Protein AF-A0A1A8CV38-F1 (afdb_monomer)

Foldseek 3Di:
DVVVVVVVVVVVVVVVVVVVVVPCVVVVVVVVVVCVVCVQQVDDQPPDDGPDDDDVPPVQQQKDKDFQVVPPPDPVPPDDCGRPPVRHRGGIDIDRDDDD

Radius of gyration: 27.17 Å; Cα contacts (8 Å, |Δi|>4): 79; chains: 1; bounding box: 36×70×64 Å

Structure (mmCIF, N/CA/C/O backbone):
data_AF-A0A1A8CV38-F1
#
_entry.id   AF-A0A1A8CV38-F1
#
loop_
_atom_site.group_PDB
_atom_site.id
_atom_site.type_symbol
_atom_site.label_atom_id
_atom_site.label_alt_id
_atom_site.label_comp_id
_atom_site.label_asym_id
_atom_site.label_entity_id
_atom_site.label_seq_id
_atom_site.pdbx_PDB_ins_code
_atom_site.Cartn_x
_atom_site.Cartn_y
_atom_site.Cartn_z
_atom_site.occupancy
_atom_site.B_iso_or_equiv
_atom_site.auth_seq_id
_atom_site.auth_comp_id
_atom_site.auth_asym_id
_atom_site.auth_atom_id
_atom_site.pdbx_PDB_model_num
ATOM 1 N N . ARG A 1 1 ? 4.628 -46.869 -48.290 1.00 61.03 1 ARG A N 1
ATOM 2 C CA . ARG A 1 1 ? 4.567 -47.148 -46.829 1.00 61.03 1 ARG A CA 1
ATOM 3 C C . ARG A 1 1 ? 5.870 -46.780 -46.112 1.00 61.03 1 ARG A C 1
ATOM 5 O O . ARG A 1 1 ? 5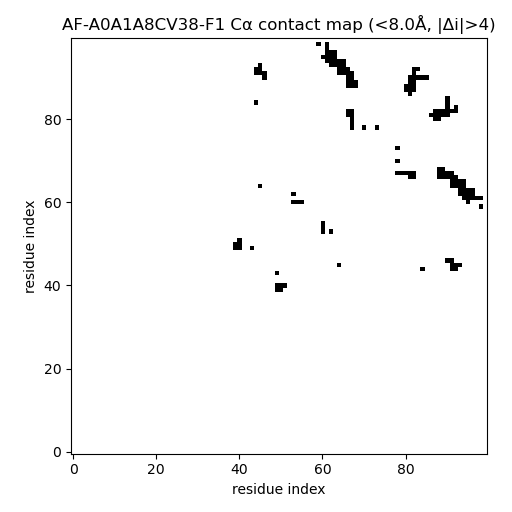.802 -46.150 -45.071 1.00 61.03 1 ARG A O 1
ATOM 12 N N . THR A 1 2 ? 7.037 -47.089 -46.685 1.00 69.62 2 THR A N 1
ATOM 13 C CA . THR A 1 2 ? 8.366 -46.817 -46.097 1.00 69.62 2 THR A CA 1
ATOM 14 C C . THR A 1 2 ? 8.702 -45.324 -45.968 1.00 69.62 2 THR A C 1
ATOM 16 O O . THR A 1 2 ? 9.179 -44.897 -44.927 1.00 69.62 2 THR A O 1
ATOM 19 N N . TYR A 1 3 ? 8.367 -44.507 -46.972 1.00 73.94 3 TYR A N 1
ATOM 20 C CA . TYR A 1 3 ? 8.636 -43.059 -46.950 1.00 73.94 3 TYR A CA 1
ATOM 21 C C . TYR A 1 3 ? 7.903 -42.304 -45.832 1.00 73.94 3 TYR A C 1
ATOM 23 O O . TYR A 1 3 ? 8.469 -41.399 -45.232 1.00 73.94 3 TYR A O 1
ATOM 31 N N . VAL A 1 4 ? 6.673 -42.714 -45.504 1.00 74.75 4 VAL A N 1
ATOM 32 C CA . VAL A 1 4 ? 5.889 -42.103 -44.416 1.00 74.75 4 VAL A CA 1
ATOM 33 C C . VAL A 1 4 ? 6.547 -42.372 -43.063 1.00 74.75 4 VAL A C 1
ATOM 35 O O . VAL A 1 4 ? 6.660 -41.463 -42.251 1.00 74.75 4 VAL A O 1
ATOM 38 N N . ALA A 1 5 ? 7.050 -43.591 -42.844 1.00 74.94 5 ALA A N 1
ATOM 39 C CA . ALA A 1 5 ? 7.762 -43.933 -41.616 1.00 74.94 5 ALA A CA 1
ATOM 40 C C . ALA A 1 5 ? 9.046 -43.102 -41.458 1.00 74.94 5 ALA A C 1
ATOM 42 O O . ALA A 1 5 ? 9.298 -42.572 -40.382 1.00 74.94 5 ALA A O 1
ATOM 43 N N . ILE A 1 6 ? 9.812 -42.924 -42.541 1.00 76.25 6 ILE A N 1
ATOM 44 C CA . ILE A 1 6 ? 11.040 -42.114 -42.533 1.00 76.25 6 ILE A CA 1
ATOM 45 C C . ILE A 1 6 ? 10.731 -40.659 -42.158 1.00 76.25 6 ILE A C 1
ATOM 47 O O . ILE A 1 6 ? 11.411 -40.095 -41.306 1.00 76.25 6 ILE A O 1
ATOM 51 N N . ILE A 1 7 ? 9.678 -40.065 -42.730 1.00 75.50 7 ILE A N 1
ATOM 52 C CA . ILE A 1 7 ? 9.279 -38.686 -42.410 1.00 75.50 7 ILE A CA 1
ATOM 53 C C . ILE A 1 7 ? 8.877 -38.562 -40.933 1.00 75.50 7 ILE A C 1
ATOM 55 O O . ILE A 1 7 ? 9.334 -37.644 -40.257 1.00 75.50 7 ILE A O 1
ATOM 59 N N . VAL A 1 8 ? 8.094 -39.505 -40.397 1.00 74.44 8 VAL A N 1
ATOM 60 C CA . VAL A 1 8 ? 7.688 -39.496 -38.978 1.00 74.44 8 VAL A CA 1
ATOM 61 C C . VAL A 1 8 ? 8.896 -39.610 -38.042 1.00 74.44 8 VAL A C 1
ATOM 63 O O . VAL A 1 8 ? 8.972 -38.876 -37.056 1.00 74.44 8 VAL A O 1
ATOM 66 N N . PHE A 1 9 ? 9.873 -40.463 -38.363 1.00 74.75 9 PHE A N 1
ATOM 67 C CA . PHE A 1 9 ? 11.112 -40.562 -37.587 1.00 74.75 9 PHE A CA 1
ATOM 68 C C . PHE A 1 9 ? 11.914 -39.256 -37.618 1.00 74.75 9 PHE A C 1
ATOM 70 O O . PHE A 1 9 ? 12.377 -38.809 -36.571 1.00 74.75 9 PHE A O 1
ATOM 77 N N . MET A 1 10 ? 12.042 -38.605 -38.776 1.00 73.56 10 MET A N 1
ATOM 78 C CA . MET A 1 10 ? 12.779 -37.339 -38.887 1.00 73.56 10 MET A CA 1
ATOM 79 C C . MET A 1 10 ? 12.111 -36.214 -38.085 1.00 73.56 10 MET A C 1
ATOM 81 O O . MET A 1 10 ? 12.800 -35.490 -37.369 1.00 73.56 10 MET A O 1
ATOM 85 N N . MET A 1 11 ? 10.778 -36.112 -38.128 1.00 71.81 11 MET A N 1
ATOM 86 C CA . MET A 1 11 ? 10.040 -35.117 -37.339 1.00 71.81 11 MET A CA 1
ATOM 87 C C . MET A 1 11 ? 10.124 -35.393 -35.832 1.00 71.81 11 MET A C 1
ATOM 89 O O . MET A 1 11 ? 10.228 -34.452 -35.053 1.00 71.81 11 MET A O 1
ATOM 93 N N . SER A 1 12 ? 10.149 -36.664 -35.418 1.00 72.62 12 SER A N 1
ATOM 94 C CA . SER A 1 12 ? 10.263 -37.050 -34.002 1.00 72.62 12 SER A CA 1
ATOM 95 C C . SER A 1 12 ? 11.637 -36.709 -33.418 1.00 72.62 12 SER A C 1
ATOM 97 O O . SER A 1 12 ? 11.719 -36.151 -32.330 1.00 72.62 12 SER A O 1
ATOM 99 N N . ASN A 1 13 ? 12.717 -36.987 -34.157 1.00 67.25 13 ASN A N 1
ATOM 100 C CA . ASN A 1 13 ? 14.079 -36.663 -33.717 1.00 67.25 13 ASN A CA 1
ATOM 101 C C . ASN A 1 13 ? 14.321 -35.147 -33.702 1.00 67.25 13 ASN A C 1
ATOM 103 O O . ASN A 1 13 ? 14.893 -34.619 -32.751 1.00 67.25 13 ASN A O 1
ATOM 107 N N . ALA A 1 14 ? 13.834 -34.428 -34.721 1.00 68.56 14 ALA A N 1
ATOM 108 C CA . ALA A 1 14 ? 13.897 -32.969 -34.738 1.00 68.56 14 ALA A CA 1
ATOM 109 C C . ALA A 1 14 ? 13.127 -32.364 -33.550 1.00 68.56 14 ALA A C 1
ATOM 111 O O . ALA A 1 14 ? 13.630 -31.455 -32.894 1.00 68.56 14 ALA A O 1
ATOM 112 N N . TRP A 1 15 ? 11.955 -32.917 -33.219 1.00 64.81 15 TRP A N 1
ATOM 113 C CA . TRP A 1 15 ? 11.159 -32.497 -32.067 1.00 64.81 15 TRP A CA 1
ATOM 114 C C . TRP A 1 15 ? 11.856 -32.766 -30.729 1.00 64.81 15 TRP A C 1
ATOM 116 O O . TRP A 1 15 ? 11.852 -31.897 -29.867 1.00 64.81 15 TRP A O 1
ATOM 126 N N . GLN A 1 16 ? 12.507 -33.920 -30.565 1.00 64.31 16 GLN A N 1
ATOM 127 C CA . GLN A 1 16 ? 13.274 -34.241 -29.354 1.00 64.31 16 GLN A CA 1
ATOM 128 C C . GLN A 1 16 ? 14.437 -33.265 -29.142 1.00 64.31 16 GLN A C 1
ATOM 130 O O . GLN A 1 16 ? 14.568 -32.697 -28.066 1.00 64.31 16 GLN A O 1
ATOM 135 N N . THR A 1 17 ? 15.215 -32.972 -30.189 1.00 61.69 17 THR A N 1
ATOM 136 C CA . THR A 1 17 ? 16.325 -32.003 -30.091 1.00 61.69 17 THR A CA 1
ATOM 137 C C . THR A 1 17 ? 15.860 -30.564 -29.859 1.00 61.69 17 THR A C 1
ATOM 139 O O . THR A 1 17 ? 16.557 -29.783 -29.214 1.00 61.69 17 THR A O 1
ATOM 142 N N . LEU A 1 18 ? 14.683 -30.198 -30.376 1.00 60.38 18 LEU A N 1
ATOM 143 C CA . LEU A 1 18 ? 14.062 -28.904 -30.110 1.00 60.38 18 LEU A CA 1
ATOM 144 C C . LEU A 1 18 ? 13.547 -28.838 -28.666 1.00 60.38 18 LEU A C 1
ATOM 146 O O . LEU A 1 18 ? 13.757 -27.830 -28.004 1.00 60.38 18 LEU A O 1
ATOM 150 N N . SER A 1 19 ? 12.937 -29.918 -28.172 1.00 59.47 19 SER A N 1
ATOM 151 C CA . SER A 1 19 ? 12.445 -30.050 -26.797 1.00 59.47 19 SER A CA 1
ATOM 152 C C . SER A 1 19 ? 13.578 -29.939 -25.777 1.00 59.47 19 SER A C 1
ATOM 154 O O . SER A 1 19 ? 13.445 -29.188 -24.820 1.00 59.47 19 SER A O 1
ATOM 156 N N . ASP A 1 20 ? 14.715 -30.599 -26.019 1.00 58.06 20 ASP A N 1
ATOM 157 C CA . ASP A 1 20 ? 15.908 -30.491 -25.162 1.00 58.06 20 ASP A CA 1
ATOM 158 C C . ASP A 1 20 ? 16.525 -29.080 -25.200 1.00 58.06 20 ASP A C 1
ATOM 160 O O . ASP A 1 20 ? 17.169 -28.637 -24.253 1.00 58.06 20 ASP A O 1
ATOM 164 N N . ARG A 1 21 ? 16.322 -28.329 -26.291 1.00 56.66 21 ARG A N 1
ATOM 165 C CA . ARG A 1 21 ? 16.771 -26.931 -26.408 1.00 56.66 21 ARG A CA 1
ATOM 166 C C . ARG A 1 21 ? 15.812 -25.939 -25.741 1.00 56.66 21 ARG A C 1
ATOM 168 O O . ARG A 1 21 ? 16.252 -24.859 -25.358 1.00 56.66 21 ARG A O 1
ATOM 175 N N . ILE A 1 22 ? 14.539 -26.311 -25.580 1.00 55.22 22 ILE A N 1
ATOM 176 C CA . ILE A 1 22 ? 13.517 -25.618 -24.770 1.00 55.22 22 ILE A CA 1
ATOM 177 C C . ILE A 1 22 ? 13.607 -26.102 -23.303 1.00 55.22 22 ILE A C 1
ATOM 179 O O . ILE A 1 22 ? 12.632 -26.105 -22.565 1.00 55.22 22 ILE A O 1
ATOM 183 N N . GLN A 1 23 ? 14.787 -26.531 -22.841 1.00 50.34 23 GLN A N 1
ATOM 184 C CA . GLN A 1 23 ? 15.057 -26.791 -21.429 1.00 50.34 23 GLN A CA 1
ATOM 185 C C . GLN A 1 23 ? 15.109 -25.453 -20.665 1.00 50.34 23 GLN A C 1
ATOM 187 O O . GLN A 1 23 ? 16.164 -24.903 -20.349 1.00 50.34 23 GLN A O 1
ATOM 192 N N . GLU A 1 24 ? 13.911 -24.935 -20.402 1.00 54.06 24 GLU A N 1
ATOM 193 C CA . GLU A 1 24 ? 13.514 -23.731 -19.664 1.00 54.06 24 GLU A CA 1
ATOM 194 C C . GLU A 1 24 ? 13.913 -23.733 -18.173 1.00 54.06 24 GLU A C 1
ATOM 196 O O . GLU A 1 24 ? 13.499 -22.867 -17.407 1.00 54.06 24 GLU A O 1
ATOM 201 N N . GLU A 1 25 ? 14.745 -24.665 -17.719 1.00 55.34 25 GLU A N 1
ATOM 202 C CA . GLU A 1 25 ? 15.026 -24.868 -16.291 1.00 55.34 25 GLU A CA 1
ATOM 203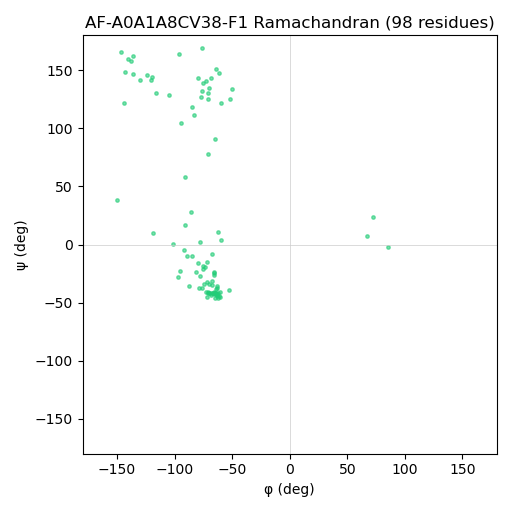 C C . GLU A 1 25 ? 15.898 -23.740 -15.692 1.00 55.34 25 GLU A C 1
ATOM 205 O O . GLU A 1 25 ? 15.742 -23.371 -14.530 1.00 55.34 25 GLU A O 1
ATOM 210 N N . ASN A 1 26 ? 16.800 -23.138 -16.481 1.00 56.66 26 ASN A N 1
ATOM 211 C CA . ASN A 1 26 ? 17.724 -22.100 -15.990 1.00 56.66 26 ASN A CA 1
ATOM 212 C C . ASN A 1 26 ? 17.123 -20.685 -16.058 1.00 56.66 26 ASN A C 1
ATOM 214 O O . ASN A 1 26 ? 17.342 -19.852 -15.182 1.00 56.66 26 ASN A O 1
ATOM 218 N N . PHE A 1 27 ? 16.328 -20.410 -17.093 1.00 58.16 27 PHE A N 1
ATOM 219 C CA . PHE A 1 27 ? 15.719 -19.092 -17.262 1.00 58.16 27 PHE A CA 1
ATOM 220 C C . PHE A 1 27 ? 14.603 -18.864 -16.243 1.00 58.16 27 PHE A C 1
ATOM 222 O O . PHE A 1 27 ? 14.532 -17.796 -15.646 1.00 58.16 27 PHE A O 1
ATOM 229 N N . THR A 1 28 ? 13.786 -19.887 -15.986 1.00 61.06 28 THR A N 1
ATOM 230 C CA . THR A 1 28 ? 12.668 -19.790 -15.045 1.00 61.06 28 THR A CA 1
ATOM 231 C C . THR A 1 28 ? 13.163 -19.615 -13.612 1.00 61.06 28 THR A C 1
ATOM 233 O O . THR A 1 28 ? 12.654 -18.757 -12.907 1.00 61.06 28 THR A O 1
ATOM 236 N N . ALA A 1 29 ? 14.211 -20.329 -13.188 1.00 61.47 29 ALA A N 1
ATOM 237 C CA . ALA A 1 29 ? 14.786 -20.168 -11.850 1.00 61.47 29 ALA A CA 1
ATOM 238 C C . ALA A 1 29 ? 15.399 -18.771 -11.624 1.00 61.47 29 ALA A C 1
ATOM 240 O O . ALA A 1 29 ? 15.184 -18.157 -10.578 1.00 61.47 29 ALA A O 1
ATOM 241 N N . LEU A 1 30 ? 16.125 -18.239 -12.614 1.00 61.31 30 LEU A N 1
ATOM 242 C CA . LEU A 1 30 ? 16.738 -16.911 -12.530 1.00 61.31 30 LEU A CA 1
ATOM 243 C C . LEU A 1 30 ? 15.669 -15.806 -12.586 1.00 61.31 30 LEU A C 1
ATOM 245 O O . LEU A 1 30 ? 15.710 -14.875 -11.783 1.00 61.31 30 LEU A O 1
ATOM 249 N N . LEU A 1 31 ? 14.655 -15.959 -13.445 1.00 63.19 31 LEU A N 1
ATOM 250 C CA . LEU A 1 31 ? 13.500 -15.063 -13.511 1.00 63.19 31 LEU A CA 1
ATOM 251 C C . LEU A 1 31 ? 12.679 -15.094 -12.215 1.00 63.19 31 LEU A C 1
ATOM 253 O O . LEU A 1 31 ? 12.297 -14.036 -11.738 1.00 63.19 31 LEU A O 1
ATOM 257 N N . LEU A 1 32 ? 12.454 -16.267 -11.615 1.00 62.72 32 LEU A N 1
ATOM 258 C CA . LEU A 1 32 ? 11.739 -16.408 -10.342 1.00 62.72 32 LEU A CA 1
ATOM 259 C C . LEU A 1 32 ? 12.510 -15.771 -9.186 1.00 62.72 32 LEU A C 1
ATOM 261 O O . LEU A 1 32 ? 11.914 -15.038 -8.412 1.00 62.72 32 LEU A O 1
ATOM 265 N N . SER A 1 33 ? 13.832 -15.958 -9.109 1.00 60.97 33 SER A N 1
ATOM 266 C CA . SER A 1 33 ? 14.651 -15.294 -8.082 1.00 60.97 33 SER A CA 1
ATOM 267 C C . SER A 1 33 ? 14.639 -13.767 -8.212 1.00 60.97 33 SER A C 1
ATOM 269 O O . SER A 1 33 ? 1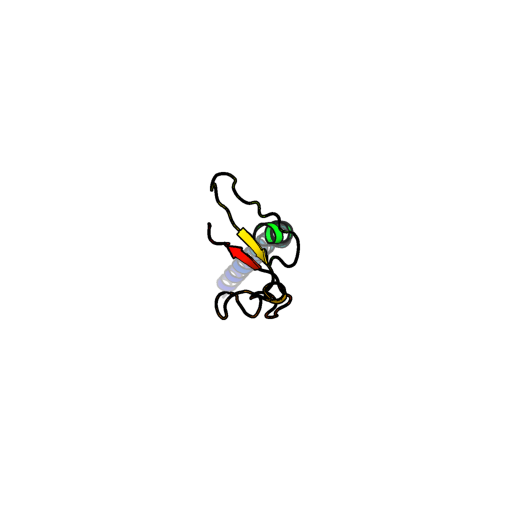4.581 -13.056 -7.212 1.00 60.97 33 SER A O 1
ATOM 271 N N . HIS A 1 34 ? 14.639 -13.255 -9.446 1.00 59.53 34 HIS A N 1
ATOM 272 C CA . HIS A 1 34 ? 14.547 -11.824 -9.705 1.00 59.53 34 HIS A CA 1
ATOM 273 C C . HIS A 1 34 ? 13.128 -11.291 -9.475 1.00 59.53 34 HIS A C 1
ATOM 275 O O . HIS A 1 34 ? 12.964 -10.169 -9.011 1.00 59.53 34 HIS A O 1
ATOM 281 N N . LEU A 1 35 ? 12.095 -12.087 -9.759 1.00 59.31 35 LEU A N 1
ATOM 282 C CA . LEU A 1 35 ? 10.699 -11.758 -9.477 1.00 59.31 35 LEU A CA 1
ATOM 283 C C . LEU A 1 35 ? 10.390 -11.780 -7.981 1.00 59.31 35 LEU A C 1
ATOM 285 O O . LEU A 1 35 ? 9.607 -10.954 -7.546 1.00 59.31 35 LEU A O 1
ATOM 289 N N . GLU A 1 36 ? 11.005 -12.657 -7.190 1.00 59.75 36 GLU A N 1
ATOM 290 C CA . GLU A 1 36 ? 10.833 -12.687 -5.732 1.00 59.75 36 GLU A CA 1
ATOM 291 C C . GLU A 1 36 ? 11.396 -11.405 -5.096 1.00 59.75 36 GLU A C 1
ATOM 293 O O . GLU A 1 36 ? 10.708 -10.739 -4.326 1.00 59.75 36 GLU A O 1
ATOM 298 N N . ASP A 1 37 ? 12.601 -10.992 -5.502 1.00 61.06 37 ASP A N 1
ATOM 299 C CA . ASP A 1 37 ? 13.254 -9.765 -5.022 1.00 61.06 37 ASP A CA 1
ATOM 300 C C . ASP A 1 37 ? 12.550 -8.498 -5.544 1.00 61.06 37 ASP A C 1
ATOM 302 O O . ASP A 1 37 ? 12.273 -7.556 -4.803 1.00 61.06 37 ASP A O 1
ATOM 306 N N . THR A 1 38 ? 12.143 -8.493 -6.818 1.00 59.09 38 THR A N 1
ATOM 307 C CA . THR A 1 38 ? 11.366 -7.377 -7.381 1.00 59.09 38 THR A CA 1
ATOM 308 C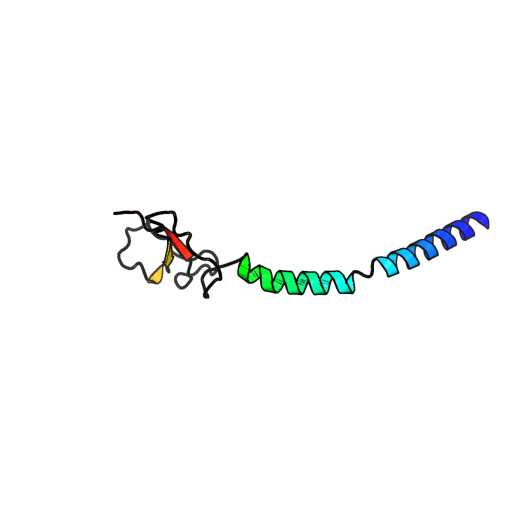 C . THR A 1 38 ? 9.909 -7.367 -6.927 1.00 59.09 38 THR A C 1
ATOM 310 O O . THR A 1 38 ? 9.285 -6.311 -6.982 1.00 59.09 38 THR A O 1
ATOM 313 N N . SER A 1 39 ? 9.356 -8.473 -6.419 1.00 61.06 39 SER A N 1
ATOM 314 C CA . SER A 1 39 ? 7.981 -8.500 -5.908 1.00 61.06 39 SER A CA 1
ATOM 315 C C . SER A 1 39 ? 7.821 -7.584 -4.703 1.00 61.06 39 SER A C 1
ATOM 317 O O . SER A 1 39 ? 6.832 -6.870 -4.642 1.00 61.06 39 SER A O 1
ATOM 319 N N . GLN A 1 40 ? 8.814 -7.511 -3.812 1.00 58.66 40 GLN A N 1
ATOM 320 C CA . GLN A 1 40 ? 8.799 -6.592 -2.665 1.00 58.66 40 GLN A CA 1
ATOM 321 C C . GLN A 1 40 ? 9.095 -5.139 -3.067 1.00 58.66 40 GLN A C 1
ATOM 323 O O . GLN A 1 40 ? 8.745 -4.199 -2.355 1.00 58.66 40 GLN A O 1
ATOM 328 N N . ILE A 1 41 ? 9.730 -4.934 -4.225 1.00 64.12 41 ILE A N 1
ATOM 329 C CA . ILE A 1 41 ? 9.953 -3.603 -4.805 1.00 64.12 41 ILE A CA 1
ATOM 330 C C . ILE A 1 41 ? 8.670 -3.097 -5.493 1.00 64.12 41 ILE A C 1
ATOM 332 O O . ILE A 1 41 ? 8.357 -1.908 -5.424 1.00 64.12 41 ILE A O 1
ATOM 336 N N . ILE A 1 42 ? 7.916 -3.986 -6.146 1.00 78.50 42 ILE A N 1
ATOM 337 C CA . ILE A 1 42 ? 6.767 -3.650 -7.004 1.00 78.50 42 ILE A CA 1
ATOM 338 C C . ILE A 1 42 ? 5.426 -3.778 -6.260 1.00 78.50 42 ILE A C 1
ATOM 340 O O . ILE A 1 42 ? 4.480 -3.064 -6.586 1.00 78.50 42 ILE A O 1
ATOM 344 N N . SER A 1 43 ? 5.334 -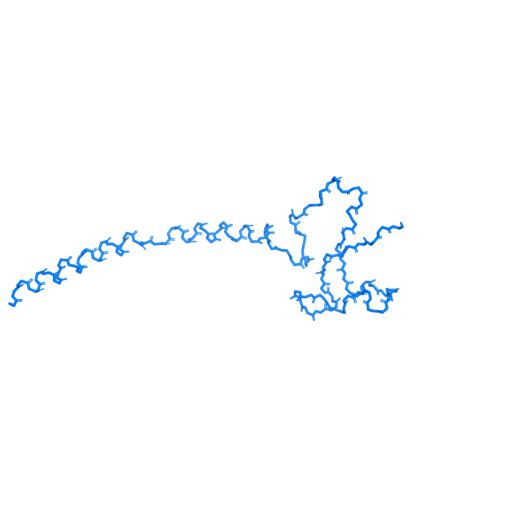4.651 -5.257 1.00 86.38 43 SER A N 1
ATOM 345 C CA . SER A 1 43 ? 4.140 -4.901 -4.449 1.00 86.38 43 SER A CA 1
ATOM 346 C C . SER A 1 43 ? 4.393 -4.515 -2.997 1.00 86.38 43 SER A C 1
ATOM 348 O O . SER A 1 43 ? 5.377 -4.931 -2.392 1.00 86.38 43 SER A O 1
ATOM 350 N N . CYS A 1 44 ? 3.477 -3.737 -2.435 1.00 90.81 44 CYS A N 1
ATOM 351 C CA . CYS A 1 44 ? 3.502 -3.301 -1.048 1.00 90.81 44 CYS A CA 1
ATOM 352 C C . CYS A 1 44 ? 2.064 -3.262 -0.529 1.00 90.81 44 CYS A C 1
ATOM 354 O O . CYS A 1 44 ? 1.222 -2.569 -1.101 1.00 90.81 44 CYS A O 1
ATOM 356 N N . ASP A 1 45 ? 1.793 -4.018 0.530 1.00 93.12 45 ASP A N 1
ATOM 357 C CA . ASP A 1 45 ? 0.520 -4.034 1.258 1.00 93.12 45 ASP A CA 1
ATOM 358 C C . ASP A 1 45 ? 0.580 -3.234 2.570 1.00 93.12 45 ASP A C 1
ATOM 360 O O . ASP A 1 45 ? -0.421 -3.121 3.258 1.00 93.12 45 ASP A O 1
ATOM 364 N N . PHE A 1 46 ? 1.731 -2.624 2.881 1.00 93.94 46 PHE A N 1
ATOM 365 C CA . PHE A 1 46 ? 1.975 -1.755 4.041 1.00 93.94 46 PHE A CA 1
ATOM 366 C C . PHE A 1 46 ? 1.928 -2.433 5.418 1.00 93.94 46 PHE A C 1
ATOM 368 O O . PHE A 1 46 ? 2.083 -1.743 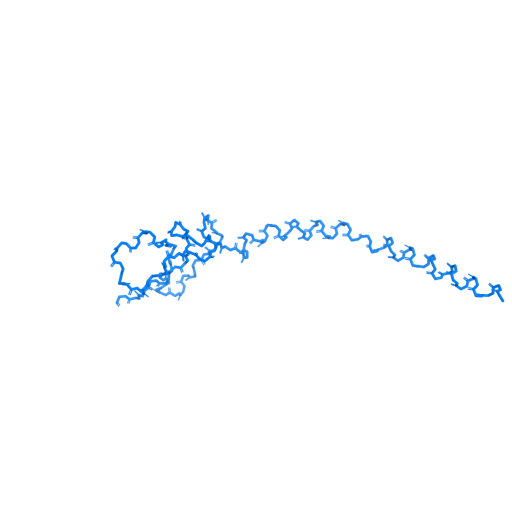6.425 1.00 93.94 46 PHE A O 1
ATOM 375 N N . GLU A 1 47 ? 1.822 -3.762 5.488 1.00 95.00 47 GLU A N 1
ATOM 376 C CA . GLU A 1 47 ? 1.911 -4.501 6.759 1.00 95.00 47 GLU A CA 1
ATOM 377 C C . GLU A 1 47 ? 3.349 -4.560 7.303 1.00 95.00 47 GLU A C 1
ATOM 379 O O . GLU A 1 47 ? 3.588 -4.789 8.492 1.00 95.00 47 GLU A O 1
ATOM 384 N N . LEU A 1 48 ? 4.329 -4.322 6.427 1.00 90.31 48 LEU A N 1
ATOM 385 C CA . LEU A 1 48 ? 5.751 -4.216 6.732 1.00 90.31 48 LEU A CA 1
ATOM 386 C C . LEU A 1 48 ? 6.374 -3.020 5.988 1.00 90.31 48 LEU A C 1
ATOM 388 O O . LEU A 1 48 ? 5.798 -2.523 5.018 1.00 90.31 48 LEU A O 1
ATOM 392 N N . PRO A 1 49 ? 7.562 -2.540 6.410 1.00 88.19 49 PRO A N 1
ATOM 393 C CA . PRO A 1 49 ? 8.250 -1.455 5.718 1.00 88.19 49 PRO A CA 1
ATOM 394 C C . PRO A 1 49 ? 8.566 -1.805 4.258 1.00 88.19 49 PRO A C 1
ATOM 396 O O . PRO A 1 49 ? 9.285 -2.764 3.984 1.00 88.19 49 PRO A O 1
ATOM 399 N N . CYS A 1 50 ? 8.067 -0.986 3.334 1.00 88.88 50 CYS A N 1
ATOM 400 C CA . CYS A 1 50 ? 8.297 -1.139 1.900 1.00 88.88 50 CYS A CA 1
ATOM 401 C C . CYS A 1 50 ? 9.448 -0.257 1.402 1.00 88.88 50 CYS A C 1
ATOM 403 O O . CYS A 1 50 ? 9.827 0.729 2.032 1.00 88.88 50 CYS A O 1
ATOM 405 N N . HIS A 1 51 ? 9.957 -0.565 0.208 1.00 86.12 51 HIS A N 1
ATOM 406 C CA . HIS A 1 51 ? 11.017 0.212 -0.450 1.00 86.12 51 HIS A CA 1
ATOM 407 C C . HIS A 1 51 ? 10.526 1.517 -1.103 1.00 86.12 51 HIS A C 1
ATOM 409 O O . HIS A 1 51 ? 11.306 2.220 -1.747 1.00 86.12 51 HIS A O 1
ATOM 415 N N . TRP A 1 52 ? 9.237 1.839 -0.979 1.00 86.12 52 TRP A N 1
ATOM 416 C CA . TRP A 1 52 ? 8.634 3.011 -1.606 1.00 86.12 52 TRP A CA 1
ATOM 417 C C . TRP A 1 52 ? 9.006 4.281 -0.840 1.00 86.12 52 TRP A C 1
ATOM 419 O O . TRP A 1 52 ? 8.880 4.352 0.381 1.00 86.12 52 TRP A O 1
ATOM 429 N N . THR A 1 53 ? 9.443 5.306 -1.568 1.00 84.38 53 THR A N 1
ATOM 430 C CA . THR A 1 53 ? 9.824 6.604 -1.002 1.00 84.38 53 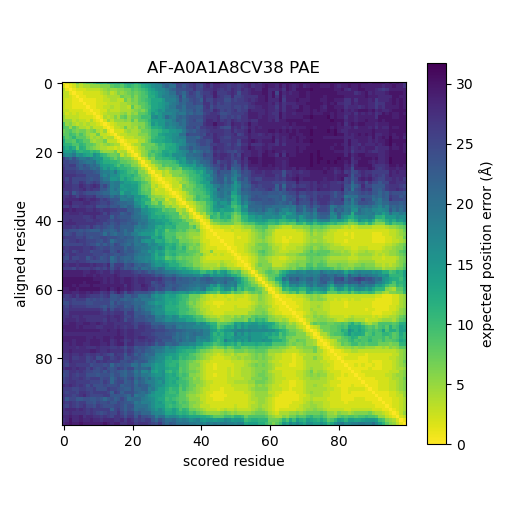THR A CA 1
ATOM 431 C C . THR A 1 53 ? 8.973 7.716 -1.588 1.00 84.38 53 THR A C 1
ATOM 433 O O . THR A 1 53 ? 8.723 7.737 -2.793 1.00 84.38 53 THR A O 1
ATOM 436 N N . LEU A 1 54 ? 8.593 8.683 -0.756 1.00 82.12 54 LEU A N 1
ATOM 437 C CA . LEU A 1 54 ? 7.885 9.878 -1.208 1.00 82.12 54 LEU A CA 1
ATOM 438 C C . LEU A 1 54 ? 8.819 10.777 -2.029 1.00 82.12 54 LEU A C 1
ATOM 440 O O . LEU A 1 54 ? 9.959 11.037 -1.636 1.00 82.12 54 LEU A O 1
ATOM 444 N N . SER A 1 55 ? 8.341 11.278 -3.168 1.00 79.12 55 SER A N 1
ATOM 445 C CA . SER A 1 55 ? 9.088 12.244 -3.972 1.00 79.12 55 SER A CA 1
ATOM 446 C C . SER A 1 55 ? 9.007 13.641 -3.355 1.00 79.12 55 SER A C 1
ATOM 448 O O . SER A 1 55 ? 7.924 14.177 -3.150 1.00 79.12 55 SER A O 1
ATOM 450 N N . HIS A 1 56 ? 10.162 14.265 -3.127 1.00 67.00 56 HIS A N 1
ATOM 451 C CA . HIS A 1 56 ? 10.299 15.550 -2.425 1.00 67.00 56 HIS A CA 1
ATOM 452 C C . HIS A 1 56 ? 9.721 16.775 -3.170 1.00 67.00 56 HIS A C 1
ATOM 454 O O . HIS A 1 56 ? 9.696 17.868 -2.614 1.00 67.00 56 HIS A O 1
ATOM 460 N N . ASN A 1 57 ? 9.301 16.630 -4.433 1.00 62.16 57 ASN A N 1
ATOM 461 C CA . ASN A 1 57 ? 8.912 17.761 -5.287 1.00 62.16 57 ASN A CA 1
ATOM 462 C C . ASN A 1 57 ? 7.413 18.114 -5.233 1.00 62.16 57 ASN A C 1
ATOM 464 O O . ASN A 1 57 ? 7.012 19.114 -5.818 1.00 62.16 57 ASN A O 1
ATOM 468 N N . ASP A 1 58 ? 6.600 17.330 -4.521 1.00 58.69 58 ASP A N 1
ATOM 469 C CA . ASP A 1 58 ? 5.262 17.759 -4.114 1.00 58.69 58 ASP A CA 1
ATOM 470 C C . ASP A 1 58 ? 5.387 18.344 -2.714 1.00 58.69 58 ASP A C 1
ATOM 472 O O . ASP A 1 58 ? 5.547 17.623 -1.729 1.00 58.69 58 ASP A O 1
ATOM 476 N N . SER A 1 59 ? 5.331 19.668 -2.621 1.00 54.84 59 SER A N 1
ATOM 477 C CA . SER A 1 59 ? 5.476 20.457 -1.392 1.00 54.84 59 SER A CA 1
ATOM 478 C C . SER A 1 59 ? 4.446 20.148 -0.289 1.00 54.84 59 SER A C 1
ATOM 480 O O . SER A 1 59 ? 4.471 20.798 0.754 1.00 54.84 59 SER A O 1
ATOM 482 N N . GLN A 1 60 ? 3.575 19.157 -0.498 1.00 58.00 60 GLN A N 1
ATOM 483 C CA . GLN A 1 60 ? 2.537 18.651 0.401 1.00 58.00 60 GLN A CA 1
ATOM 484 C C . GLN A 1 60 ? 2.271 17.150 0.161 1.00 58.00 60 GLN A C 1
ATOM 486 O O . GLN A 1 60 ? 1.121 16.724 0.155 1.00 58.00 60 GLN A O 1
ATOM 491 N N . SER A 1 61 ? 3.285 16.311 -0.106 1.00 64.06 61 SER A N 1
ATOM 492 C CA . SER A 1 61 ? 3.044 14.855 -0.132 1.00 64.06 61 SER A CA 1
ATOM 493 C C . SER A 1 61 ? 2.656 14.365 1.269 1.00 64.06 61 SER A C 1
ATOM 495 O O . SER A 1 61 ? 3.494 14.019 2.094 1.00 64.06 61 SER A O 1
ATOM 497 N N . GLU A 1 62 ? 1.353 14.375 1.518 1.00 77.81 62 GLU A N 1
ATOM 498 C CA . GLU A 1 62 ? 0.672 14.114 2.784 1.00 77.81 62 GLU A CA 1
ATOM 499 C C . GLU A 1 62 ? 0.308 12.639 2.968 1.00 77.81 62 GLU A C 1
ATOM 501 O O . GLU A 1 62 ? -0.529 12.283 3.799 1.00 77.81 62 GLU A O 1
ATOM 506 N N . TRP A 1 63 ? 0.941 11.771 2.180 1.00 86.75 63 TRP A N 1
ATOM 507 C CA . TRP A 1 63 ? 0.764 10.334 2.267 1.00 86.75 63 TRP A CA 1
ATOM 508 C C . TRP A 1 63 ? 1.405 9.789 3.543 1.00 86.75 63 TRP A C 1
ATOM 510 O O . TRP A 1 63 ? 2.596 9.973 3.790 1.00 86.75 63 TRP A O 1
ATOM 520 N N . SER A 1 64 ? 0.617 9.075 4.336 1.00 88.25 64 SER A N 1
ATOM 521 C CA . SER A 1 64 ? 1.062 8.393 5.551 1.00 88.25 64 SER A CA 1
ATOM 522 C C . SER A 1 64 ? 0.461 6.998 5.624 1.00 88.25 64 SER A C 1
ATOM 524 O O . SER A 1 64 ? -0.680 6.801 5.211 1.00 88.25 64 SER A O 1
ATOM 526 N N . VAL A 1 65 ? 1.196 6.039 6.184 1.00 91.31 65 VAL A N 1
ATOM 527 C CA . VAL A 1 65 ? 0.624 4.727 6.513 1.00 91.31 65 VAL A CA 1
ATOM 528 C C . VAL A 1 65 ? -0.323 4.891 7.701 1.00 91.31 65 VAL A C 1
ATOM 530 O O . VAL A 1 65 ? 0.041 5.523 8.694 1.00 91.31 65 VAL A O 1
ATOM 533 N N . ALA A 1 66 ? -1.533 4.353 7.586 1.00 91.75 66 ALA A N 1
ATOM 534 C CA . ALA A 1 66 ? -2.571 4.431 8.605 1.00 91.75 66 ALA A CA 1
ATOM 535 C C . ALA A 1 66 ? -3.331 3.104 8.716 1.00 91.75 66 ALA A C 1
ATOM 537 O O . ALA A 1 66 ? -3.345 2.307 7.778 1.00 91.75 66 ALA A O 1
ATOM 538 N N . SER A 1 67 ? -3.997 2.901 9.854 1.00 92.88 67 SER A N 1
ATOM 539 C CA . SER A 1 67 ? -4.894 1.773 10.096 1.00 92.88 67 SER A CA 1
ATOM 540 C C . SER A 1 67 ? -6.292 2.270 10.494 1.00 92.88 67 SER A C 1
ATOM 542 O O . SER A 1 67 ? -6.403 3.295 11.183 1.00 92.88 67 SER A O 1
ATOM 544 N N . PRO A 1 68 ? -7.384 1.576 10.110 1.00 91.19 68 PRO A N 1
ATOM 545 C CA . PRO A 1 68 ? -8.739 1.950 10.519 1.00 91.19 68 PRO A CA 1
ATOM 546 C C . PRO A 1 68 ? -8.891 2.102 12.037 1.00 91.19 68 PRO A C 1
ATOM 548 O O . PRO A 1 68 ? -9.554 3.030 12.508 1.00 91.19 68 PRO A O 1
ATOM 551 N N . GLN A 1 69 ? -8.249 1.224 12.813 1.00 88.31 69 GLN A N 1
ATOM 552 C CA . GL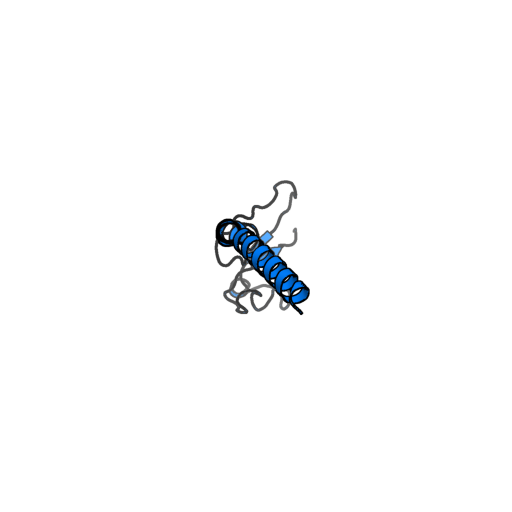N A 1 69 ? -8.345 1.208 14.276 1.00 88.31 69 GLN A CA 1
ATOM 553 C C . GLN A 1 69 ? -7.753 2.450 14.963 1.00 88.31 69 GLN A C 1
ATOM 555 O O . GLN A 1 69 ? -8.187 2.801 16.063 1.00 88.31 69 GLN A O 1
ATOM 560 N N . ASP A 1 70 ? -6.809 3.139 14.316 1.00 83.06 70 ASP A N 1
ATOM 561 C CA . ASP A 1 70 ? -6.148 4.325 14.875 1.00 83.06 70 ASP A CA 1
ATOM 562 C C . ASP A 1 70 ? -7.014 5.587 14.729 1.00 83.06 70 ASP A C 1
ATOM 564 O O . ASP A 1 70 ? -6.815 6.595 15.409 1.00 83.06 70 ASP A O 1
ATOM 568 N N . SER A 1 71 ? -8.037 5.528 13.873 1.00 73.25 71 SER A N 1
ATOM 569 C CA . SER A 1 71 ? -8.896 6.656 13.512 1.00 73.25 71 SER A CA 1
ATOM 570 C C . SER A 1 71 ? -10.134 6.785 14.404 1.00 73.25 71 SER A C 1
ATOM 572 O O . SER A 1 71 ? -11.278 6.770 13.955 1.00 73.25 71 SER A O 1
ATOM 574 N N . LYS A 1 72 ? -9.918 6.921 15.715 1.00 64.81 72 LYS A N 1
ATOM 575 C CA . LYS A 1 72 ? -11.013 6.943 16.702 1.00 64.81 72 LYS A CA 1
ATOM 576 C C . LYS A 1 72 ? -11.952 8.158 16.581 1.00 64.81 72 LYS A C 1
ATOM 578 O O . LYS A 1 72 ? -13.108 8.058 16.981 1.00 64.81 72 LYS A O 1
ATOM 583 N N . ASP A 1 73 ? -11.472 9.260 15.998 1.00 65.00 73 ASP A N 1
ATOM 584 C CA . ASP A 1 73 ? -12.179 10.551 15.910 1.00 65.00 73 ASP A CA 1
ATOM 585 C C . ASP A 1 73 ? -12.449 11.023 14.465 1.00 65.00 73 ASP A C 1
ATOM 587 O O . ASP A 1 73 ? -12.869 12.162 14.232 1.00 65.00 73 ASP A O 1
ATOM 591 N N . THR A 1 74 ? -12.228 10.166 13.466 1.00 71.31 74 THR A N 1
ATOM 592 C CA . THR A 1 74 ? -12.468 10.530 12.065 1.00 71.31 74 THR A CA 1
ATOM 593 C C . THR A 1 74 ? -13.967 10.526 11.759 1.00 71.31 74 THR A C 1
ATOM 595 O O . THR A 1 74 ? -14.712 9.655 12.210 1.00 71.31 74 THR A O 1
ATOM 598 N N . LYS A 1 75 ? -14.442 11.516 10.982 1.00 73.62 75 LYS A N 1
ATOM 599 C CA . LYS A 1 75 ? -15.854 11.596 10.567 1.00 73.62 75 LYS A CA 1
ATOM 600 C C . LYS A 1 75 ? -16.308 10.257 9.980 1.00 73.62 75 LYS A C 1
ATOM 602 O O . LYS A 1 75 ? -15.626 9.689 9.129 1.00 73.62 75 LYS A O 1
ATOM 607 N N . ALA A 1 76 ? -17.485 9.789 10.393 1.00 69.56 76 ALA A N 1
ATOM 608 C CA . ALA A 1 76 ? -18.075 8.570 9.852 1.00 69.56 76 ALA A CA 1
ATOM 609 C C . ALA A 1 76 ? -18.119 8.629 8.313 1.00 69.56 76 ALA A C 1
ATOM 611 O O . ALA A 1 76 ? -18.634 9.590 7.740 1.00 69.56 76 ALA A O 1
ATOM 612 N N . GLY A 1 77 ? -17.549 7.614 7.660 1.00 74.19 77 GLY A N 1
ATOM 613 C CA . GLY A 1 77 ? -17.445 7.524 6.200 1.00 74.19 77 GLY A CA 1
ATOM 614 C C . GLY A 1 77 ? -16.239 8.233 5.571 1.00 74.19 77 GLY A C 1
ATOM 615 O O . GLY A 1 77 ? -16.074 8.136 4.361 1.00 74.19 77 GLY A O 1
ATOM 616 N N . ALA A 1 78 ? -15.389 8.911 6.351 1.00 81.00 78 ALA A N 1
ATOM 617 C CA . ALA A 1 78 ? -14.142 9.500 5.850 1.00 81.00 78 ALA A CA 1
ATOM 618 C C . ALA A 1 78 ? -12.936 8.541 5.916 1.00 81.00 78 ALA A C 1
ATOM 620 O O . ALA A 1 78 ? -11.898 8.847 5.340 1.00 81.00 78 ALA A O 1
ATOM 621 N N . MET A 1 79 ? -13.075 7.388 6.583 1.00 85.12 79 MET A N 1
ATOM 622 C CA . MET A 1 79 ? -12.047 6.346 6.680 1.00 85.12 79 MET A CA 1
ATOM 623 C C . MET A 1 79 ? -12.646 4.974 6.331 1.00 85.12 79 MET A C 1
ATOM 625 O O . MET A 1 79 ? -13.795 4.713 6.716 1.00 85.12 79 MET A O 1
ATOM 629 N N . PRO A 1 80 ? -11.917 4.088 5.625 1.00 90.56 80 PRO A N 1
ATOM 630 C CA . PRO A 1 80 ? -12.337 2.701 5.456 1.00 90.56 80 PRO A CA 1
ATOM 631 C C . PRO A 1 80 ? -12.427 1.978 6.805 1.00 90.56 80 PRO A C 1
ATOM 633 O O . PRO A 1 80 ? -11.673 2.258 7.731 1.00 90.56 80 PRO A O 1
ATOM 636 N N . VAL A 1 81 ? -13.360 1.028 6.905 1.00 91.56 81 VAL A N 1
ATOM 637 C CA . VAL A 1 81 ? -13.571 0.220 8.124 1.00 91.56 81 VAL A CA 1
ATOM 638 C C . VAL A 1 81 ? -12.514 -0.879 8.260 1.00 91.56 81 VAL A C 1
ATOM 640 O O . VAL A 1 81 ? -12.203 -1.314 9.366 1.00 91.56 81 VAL A O 1
ATOM 643 N N . THR A 1 82 ? -11.962 -1.331 7.138 1.00 93.69 82 THR A N 1
ATOM 644 C CA . THR A 1 82 ? -10.965 -2.397 7.062 1.00 93.69 82 THR A CA 1
ATOM 645 C C . THR A 1 82 ? -9.957 -2.078 5.974 1.00 93.69 82 THR A C 1
ATOM 647 O O . THR A 1 82 ? -10.328 -1.502 4.948 1.00 93.69 82 THR A O 1
ATOM 650 N N . ASP A 1 83 ? -8.717 -2.510 6.165 1.00 95.44 83 ASP A N 1
ATOM 651 C CA . ASP A 1 83 ? -7.751 -2.568 5.076 1.00 95.44 83 ASP A CA 1
ATOM 652 C C . ASP A 1 83 ? -8.199 -3.576 3.993 1.00 95.44 83 ASP A C 1
ATOM 654 O O . ASP A 1 83 ? -8.909 -4.546 4.275 1.00 95.44 83 ASP A O 1
ATOM 658 N N . HIS A 1 84 ? -7.806 -3.326 2.743 1.00 94.88 84 HIS A N 1
ATOM 659 C CA . HIS A 1 84 ? -8.142 -4.154 1.589 1.00 94.88 84 HIS A CA 1
ATOM 660 C C . HIS A 1 84 ? -7.328 -5.452 1.524 1.00 94.88 84 HIS A C 1
ATOM 662 O O . HIS A 1 84 ? -7.864 -6.477 1.105 1.00 94.88 84 HIS A O 1
ATOM 668 N N . SER A 1 85 ? -6.049 -5.423 1.898 1.00 94.06 85 SER A N 1
ATOM 669 C CA . SER A 1 85 ? -5.156 -6.577 1.776 1.00 94.06 85 SER A CA 1
ATOM 670 C C . SER A 1 85 ? -5.497 -7.674 2.790 1.00 94.06 85 SER A C 1
ATOM 672 O O . SER A 1 85 ? -5.634 -8.841 2.416 1.00 94.06 85 SER A O 1
ATOM 674 N N . VAL A 1 86 ? -5.735 -7.297 4.051 1.00 94.00 86 VAL A N 1
ATOM 675 C CA . VAL A 1 86 ? -6.045 -8.238 5.142 1.00 94.00 86 VAL A CA 1
ATOM 676 C C . VAL A 1 86 ? -7.556 -8.390 5.354 1.00 94.00 86 VAL A C 1
ATOM 678 O O . VAL A 1 86 ? -8.015 -9.401 5.892 1.00 94.00 86 VAL A O 1
ATOM 681 N N . GLY A 1 87 ? -8.359 -7.406 4.932 1.00 95.12 87 GLY A N 1
ATOM 682 C CA . GLY A 1 87 ? -9.814 -7.407 5.122 1.00 95.12 87 GLY A CA 1
ATOM 683 C C . GLY A 1 87 ? -10.234 -7.153 6.571 1.00 95.12 87 GLY A C 1
ATOM 684 O O . GLY A 1 87 ? -11.305 -7.592 6.996 1.00 95.12 87 GLY A O 1
ATOM 685 N N . ARG A 1 88 ? -9.374 -6.501 7.360 1.00 94.62 88 ARG A N 1
ATOM 686 C CA . ARG A 1 88 ? -9.546 -6.334 8.807 1.00 94.62 88 ARG A CA 1
ATOM 687 C C . ARG A 1 88 ? -9.188 -4.921 9.288 1.00 94.62 88 ARG A C 1
ATOM 689 O O . ARG A 1 88 ? -8.466 -4.218 8.582 1.00 94.62 88 ARG A O 1
ATOM 696 N N . PRO A 1 89 ? -9.707 -4.474 10.449 1.00 93.56 89 PRO A N 1
ATOM 697 C CA . PRO A 1 89 ? -9.442 -3.131 10.967 1.00 93.56 89 PRO A CA 1
ATOM 698 C C . PRO A 1 89 ? -8.017 -2.939 11.497 1.00 93.56 89 PRO A C 1
ATOM 700 O O . PRO A 1 89 ? -7.630 -1.796 11.700 1.00 93.56 89 PRO A O 1
ATOM 703 N N . GLU A 1 90 ? -7.263 -4.018 11.727 1.00 94.31 90 GLU A N 1
ATOM 704 C CA . GLU A 1 90 ? -5.853 -3.959 12.134 1.00 94.31 90 GLU A CA 1
ATOM 705 C C . GLU A 1 90 ? -4.858 -3.816 10.976 1.00 94.31 90 GLU A C 1
ATOM 707 O O . GLU A 1 90 ? -3.678 -3.600 11.233 1.00 94.31 90 GLU A O 1
ATOM 712 N N . GLY A 1 91 ? -5.313 -3.958 9.726 1.00 94.88 91 GLY A N 1
ATOM 713 C CA . GLY A 1 91 ? -4.436 -3.828 8.563 1.00 94.88 91 GLY A CA 1
ATOM 714 C C . GLY A 1 91 ? -4.089 -2.374 8.243 1.00 94.88 91 GLY A C 1
ATOM 715 O O . GLY A 1 91 ? -4.694 -1.435 8.781 1.00 94.88 91 GLY A O 1
ATOM 716 N N . HIS A 1 92 ? -3.126 -2.200 7.348 1.00 95.25 92 HIS A N 1
ATOM 717 C CA . HIS A 1 92 ? -2.494 -0.929 7.031 1.00 95.25 92 HIS A CA 1
ATOM 718 C C . HIS A 1 92 ? -2.679 -0.552 5.567 1.00 95.25 92 HIS A C 1
ATOM 720 O O . HIS A 1 92 ? -2.634 -1.380 4.668 1.00 95.25 92 HIS A O 1
ATOM 726 N N . PHE A 1 93 ? -2.844 0.741 5.318 1.00 93.50 93 PHE A N 1
ATOM 727 C CA . PHE A 1 93 ? -2.946 1.280 3.969 1.00 93.50 93 PHE A CA 1
ATOM 728 C C . PHE A 1 93 ? -2.326 2.673 3.893 1.00 93.50 93 PHE A C 1
ATOM 730 O O . PHE A 1 93 ? -2.068 3.329 4.906 1.00 93.50 93 PHE A O 1
ATOM 737 N N . LEU A 1 94 ? -2.098 3.149 2.670 1.00 92.00 94 LEU A N 1
ATOM 738 C CA . LEU A 1 94 ? -1.606 4.499 2.431 1.00 92.00 94 LEU A CA 1
ATOM 739 C C . LEU A 1 94 ? -2.771 5.499 2.406 1.00 92.00 94 LEU A C 1
ATOM 741 O O . LEU A 1 94 ? -3.661 5.416 1.559 1.00 92.00 94 LEU A O 1
ATOM 745 N N . LEU A 1 95 ? -2.757 6.459 3.327 1.00 89.50 95 LEU A N 1
ATOM 746 C CA . LEU A 1 95 ? -3.748 7.523 3.442 1.00 89.50 95 LEU A CA 1
ATOM 747 C C . LEU A 1 95 ? -3.167 8.840 2.934 1.00 89.50 95 LEU A C 1
ATOM 749 O O . LEU A 1 95 ? -2.114 9.262 3.404 1.00 89.50 95 LEU A O 1
ATOM 753 N N . LEU A 1 96 ? -3.876 9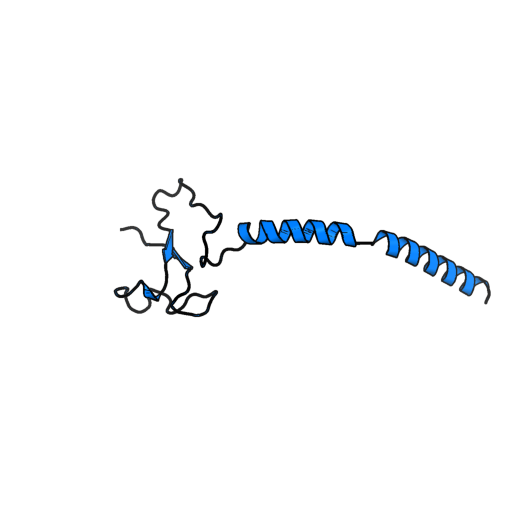.511 2.027 1.00 86.44 96 LEU A N 1
ATOM 754 C CA . LEU A 1 96 ? -3.592 10.898 1.666 1.00 86.44 96 LEU A CA 1
ATOM 755 C C . LEU A 1 96 ? -4.268 11.813 2.683 1.00 86.44 96 LEU A C 1
ATOM 757 O O . LEU A 1 96 ? -5.499 11.900 2.701 1.00 86.44 96 LEU A O 1
ATOM 761 N N . ASN A 1 97 ? -3.486 12.500 3.514 1.00 79.12 97 ASN A N 1
ATOM 762 C CA . ASN A 1 97 ? -4.054 13.566 4.328 1.00 79.12 97 ASN A CA 1
ATOM 763 C C . ASN A 1 97 ? -4.368 14.767 3.417 1.00 79.12 97 ASN A C 1
ATOM 765 O O . ASN A 1 97 ? -3.639 15.001 2.458 1.00 79.12 97 ASN A O 1
ATOM 769 N N . PRO A 1 98 ? -5.489 15.468 3.629 1.00 70.75 98 PRO A N 1
ATOM 770 C CA . PRO A 1 98 ? -5.786 16.695 2.907 1.00 70.75 98 PRO A CA 1
ATOM 771 C C . PRO A 1 98 ? -5.013 17.868 3.513 1.00 70.75 98 PRO A C 1
ATOM 773 O O . PRO A 1 98 ? -4.909 17.975 4.739 1.00 70.75 98 PRO A O 1
ATOM 776 N N . SER A 1 99 ? -4.562 18.782 2.655 1.00 63.78 99 SER A N 1
ATOM 777 C CA . SER A 1 99 ? -3.799 19.943 3.100 1.00 63.78 99 SER A CA 1
ATOM 778 C C . SER A 1 99 ? -4.673 20.912 3.899 1.00 63.78 99 SER A C 1
ATOM 780 O O . SER A 1 99 ? -5.862 21.036 3.581 1.00 63.78 99 SER A O 1
ATOM 782 N N . PRO A 1 100 ? -4.123 21.556 4.949 1.00 60.44 100 PRO A N 1
ATOM 783 C CA . PRO A 1 100 ? -4.880 22.418 5.857 1.00 60.44 100 PRO A CA 1
ATOM 784 C C . PRO A 1 100 ? -5.522 23.635 5.180 1.00 60.44 100 PRO A C 1
ATOM 786 O O . PRO A 1 100 ? -4.945 24.166 4.201 1.00 60.44 100 PRO A O 1
#

Secondary structure (DSSP, 8-state):
-HHHHHHHHHHHHHHHHHHHHT-THHHHHHHHHHHHHHHHHH---SSS--S----TTSTT--EEEE-GGG-TTSPTTSS-SS-TTTSSTT--EEEEPPP-

InterPro domains:
  IPR000998 MAM domain [PS50060] (42-100)

Solvent-accessible surface area (backbone atoms only — not comparable to full-atom values): 6240 Å² total; per-residue (Å²): 116,68,68,60,54,52,52,53,52,53,54,51,53,52,46,50,59,49,52,66,69,62,61,58,68,63,59,50,54,54,49,47,56,52,45,57,62,43,40,53,69,76,49,76,67,56,84,56,95,58,80,80,74,85,68,84,87,49,94,72,72,43,66,41,81,44,40,38,68,76,51,82,83,60,60,89,84,77,60,62,74,40,20,82,86,73,65,32,35,86,27,31,41,84,39,73,55,79,83,133

Organism: Nothobranchius kadleci (NCBI:txid1051664)

Mean predicted aligned error: 15.45 Å

pLDDT: mean 75.12, std 13.78, range [50.34, 95.44]

Sequence (100 aa):
RTYVAIIVFMMSNAWQTLSDRIQEENFTALLLSHLEDTSQIISCDFELPCHWTLSHNDSQSEWSVASPQDSKDTKAGAMPVTDHSVGRPEGHFLLLNPSP